Protein AF-A0A506XGB3-F1 (afdb_monomer)

Secondary structure (DSSP, 8-state):
--SPEEEEEHHHHHHHHHHTT-TTTHHHHHHHHHHHHHHHHHHS-SSS-EEETTTTEEEEEE-----

Foldseek 3Di:
DAQAEAEAEPVVLVVLVVCCPPPPCNVVSVVVNVVVVVVCVVVVAFQDWDADDDRRHTYHYHDDPPD

pLDDT: mean 90.59, std 13.03, range [39.72, 98.5]

Sequence (67 aa):
FAEHSVVLPVVVVTELEAKRHDPEIGYFARQSLRILDDLRVEHERLDFPIVVGDNGGTLRVELNHSN

Mean predicted aligned error: 4.64 Å

Radius of gyration: 12.71 Å; Cα contacts (8 Å, |Δi|>4): 81; chains: 1; bounding box: 31×22×35 Å

Nearest PDB structures (foldseek):
  3tvw-assembly1_A  TM=6.813E-01  e=8.142E+00  Saccharomyces cerevisiae S288C
  2ptl-assembly1_A  TM=3.587E-01  e=7.103E+00  Finegoldia magna ATCC 29328
  2kn4-assembly1_A  TM=3.430E-01  e=9.993E+00  Streptococcus sp. 'group G'
  8pzv-assembly1_A  TM=2.584E-01  e=8.142E+00  Escherichia coli
  1zun-assembly1_B  TM=2.357E-01  e=5.787E+00  Pseudomonas syringae pv. tomato str. DC3000

Solvent-accessible surface area (backbone atoms only — not comparable to full-atom values): 3883 Å² total; per-residue (Å²): 123,61,73,48,77,44,77,42,50,49,64,57,56,53,53,31,60,75,29,44,79,39,92,86,52,8,68,58,25,48,51,52,51,48,55,52,49,53,50,26,68,76,60,75,52,43,74,51,80,39,82,45,76,95,54,66,10,30,38,26,41,37,84,77,79,86,128

Structure (mmCIF, N/CA/C/O backbone):
data_AF-A0A506XGB3-F1
#
_entry.id   AF-A0A506XGB3-F1
#
loop_
_atom_site.group_PDB
_atom_site.id
_atom_site.type_symbol
_atom_site.label_atom_id
_atom_site.label_alt_id
_atom_site.label_comp_id
_atom_site.label_asym_id
_atom_site.label_entity_id
_atom_site.label_seq_id
_atom_site.pdbx_PDB_ins_code
_atom_site.Cartn_x
_atom_site.Cartn_y
_atom_site.Cartn_z
_atom_site.occupancy
_atom_site.B_iso_or_equiv
_atom_site.auth_seq_id
_atom_site.auth_comp_id
_atom_site.auth_asym_id
_atom_site.auth_atom_id
_atom_site.pdbx_PDB_model_num
ATOM 1 N N . PHE A 1 1 ? -2.969 8.617 10.800 1.00 52.91 1 PHE A N 1
ATOM 2 C CA . PHE A 1 1 ? -4.243 8.473 10.072 1.00 52.91 1 PHE A CA 1
ATOM 3 C C . PHE A 1 1 ? -5.356 8.439 11.115 1.00 52.91 1 PHE A C 1
ATOM 5 O O . PHE A 1 1 ? -5.226 7.680 12.067 1.00 52.91 1 PHE A O 1
ATOM 12 N N . ALA A 1 2 ? -6.352 9.331 11.044 1.00 54.78 2 ALA A N 1
ATOM 13 C CA . ALA A 1 2 ? -7.572 9.195 11.859 1.00 54.78 2 ALA A CA 1
ATOM 14 C C . ALA A 1 2 ? -8.439 8.036 11.311 1.00 54.78 2 ALA A C 1
ATOM 16 O O . ALA A 1 2 ? -7.923 7.241 10.528 1.00 54.78 2 ALA A O 1
ATOM 17 N N . GLU A 1 3 ? -9.734 8.000 11.631 1.00 65.81 3 GLU A N 1
ATOM 18 C CA . GLU A 1 3 ? -10.767 7.057 11.142 1.00 65.81 3 GLU A CA 1
ATOM 19 C C . GLU A 1 3 ? -11.033 7.136 9.610 1.00 65.81 3 GLU A C 1
ATOM 21 O O . GLU A 1 3 ? -12.166 7.059 9.140 1.00 65.81 3 GLU A O 1
ATOM 26 N N . HIS A 1 4 ? -10.002 7.361 8.791 1.00 83.38 4 HIS A N 1
ATOM 27 C CA . HIS A 1 4 ? -10.133 7.532 7.346 1.00 83.38 4 HIS A CA 1
ATOM 28 C C . HIS A 1 4 ? -10.148 6.181 6.633 1.00 83.38 4 HIS A C 1
ATOM 30 O O . HIS A 1 4 ? -9.389 5.269 6.970 1.00 83.38 4 HIS A O 1
ATOM 36 N N . SER A 1 5 ? -10.975 6.095 5.592 1.00 88.38 5 SER A N 1
ATOM 37 C CA . SER A 1 5 ? -10.971 4.982 4.648 1.00 88.38 5 SER A CA 1
ATOM 38 C C . SER A 1 5 ? -10.091 5.323 3.449 1.00 88.38 5 SER A C 1
ATOM 40 O O . SER A 1 5 ? -10.330 6.312 2.754 1.00 88.38 5 SER A O 1
ATOM 42 N N . VAL A 1 6 ? -9.056 4.517 3.225 1.00 92.12 6 VAL A N 1
ATOM 43 C CA . VAL A 1 6 ? -8.133 4.622 2.096 1.00 92.12 6 VAL A CA 1
ATOM 44 C C . VAL A 1 6 ? -8.508 3.574 1.056 1.00 92.12 6 VAL A C 1
ATOM 46 O O . VAL A 1 6 ? -8.536 2.376 1.332 1.00 92.12 6 VAL A O 1
ATOM 49 N N . VAL A 1 7 ? -8.759 4.026 -0.168 1.00 94.50 7 VAL A N 1
ATOM 50 C CA . VAL A 1 7 ? -8.968 3.151 -1.322 1.00 94.50 7 VAL A CA 1
ATOM 51 C C . VAL A 1 7 ? -7.768 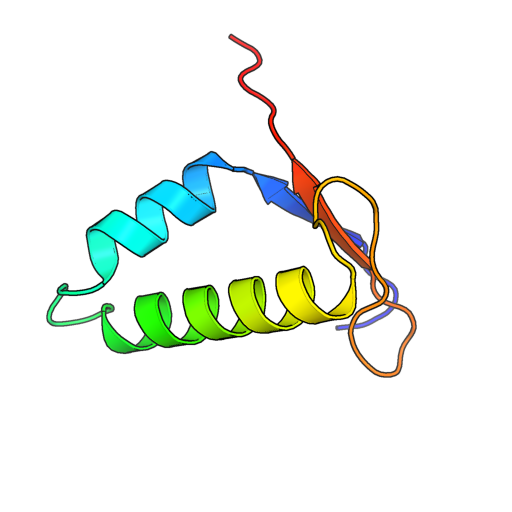3.308 -2.243 1.00 94.50 7 VAL A C 1
ATOM 53 O O . VAL A 1 7 ? -7.511 4.404 -2.736 1.00 94.50 7 VAL A O 1
ATOM 56 N N . LEU A 1 8 ? -7.015 2.228 -2.442 1.00 95.19 8 LEU A N 1
ATOM 57 C CA . LEU A 1 8 ? -5.848 2.191 -3.3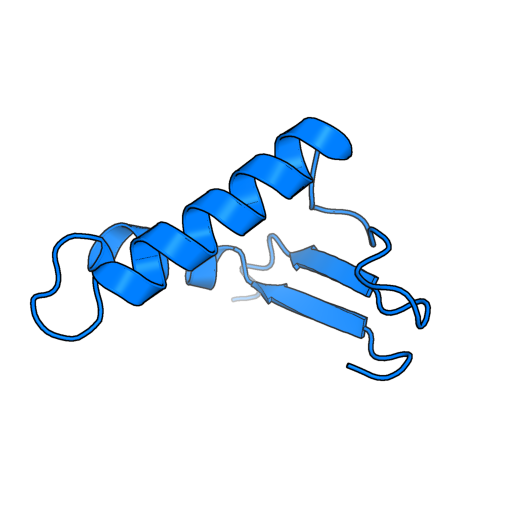14 1.00 95.19 8 LEU A CA 1
ATOM 58 C C . LEU A 1 8 ? -6.236 1.560 -4.659 1.00 95.19 8 LEU A C 1
ATOM 60 O O . LEU A 1 8 ? -6.516 0.364 -4.700 1.00 95.19 8 LEU A O 1
ATOM 64 N N . PRO A 1 9 ? -6.250 2.303 -5.773 1.00 95.88 9 PRO A N 1
ATOM 65 C CA . PRO A 1 9 ? -6.479 1.699 -7.080 1.00 95.88 9 PRO A CA 1
ATOM 66 C C . PRO A 1 9 ? -5.395 0.664 -7.413 1.00 95.88 9 PRO A C 1
ATOM 68 O O . PRO A 1 9 ? -4.212 0.908 -7.174 1.00 95.88 9 PRO A O 1
ATOM 71 N N . VAL A 1 10 ? -5.767 -0.467 -8.021 1.00 94.44 10 VAL A N 1
ATOM 72 C CA . VAL A 1 10 ? -4.812 -1.529 -8.403 1.00 94.44 10 VAL A CA 1
ATOM 73 C C . VAL A 1 10 ? -3.702 -1.027 -9.337 1.00 94.44 10 VAL A C 1
ATOM 75 O O . VAL A 1 10 ? -2.565 -1.497 -9.269 1.00 94.44 10 VAL A O 1
ATOM 78 N N . VAL A 1 11 ? -3.994 -0.014 -10.161 1.00 96.06 11 VAL A N 1
ATOM 79 C CA . VAL A 1 11 ? -2.995 0.632 -11.022 1.00 96.06 11 VAL A CA 1
ATOM 80 C C . VAL A 1 11 ? -1.844 1.236 -10.213 1.00 96.06 11 VAL A C 1
ATOM 82 O O . VAL A 1 11 ? -0.699 1.125 -10.635 1.00 96.06 11 VAL A O 1
ATOM 85 N N . VAL A 1 12 ? -2.095 1.745 -9.000 1.00 96.50 12 VAL A N 1
ATOM 86 C CA . VAL A 1 12 ? -1.038 2.298 -8.136 1.00 96.50 12 VAL A CA 1
ATOM 87 C C . VAL A 1 12 ? -0.052 1.214 -7.709 1.00 96.50 12 VAL A C 1
ATOM 89 O O . VAL A 1 12 ? 1.149 1.463 -7.661 1.00 96.50 12 VAL A O 1
ATOM 92 N N . VAL A 1 13 ? -0.517 -0.015 -7.454 1.00 95.81 13 VAL A N 1
ATOM 93 C CA . VAL A 1 13 ? 0.385 -1.145 -7.169 1.00 95.81 13 VAL A CA 1
ATOM 94 C C . VAL A 1 13 ? 1.301 -1.387 -8.369 1.00 95.81 13 VAL A C 1
ATOM 96 O O . VAL A 1 13 ? 2.511 -1.507 -8.206 1.00 95.81 13 VAL A O 1
ATOM 99 N N . THR A 1 14 ? 0.742 -1.361 -9.579 1.00 96.25 14 THR A N 1
ATOM 100 C CA . THR A 1 14 ? 1.498 -1.545 -10.829 1.00 96.25 14 THR A CA 1
ATOM 101 C C . THR A 1 14 ? 2.508 -0.415 -11.068 1.00 96.25 14 THR A C 1
ATOM 103 O O . THR A 1 14 ? 3.636 -0.662 -11.492 1.00 96.25 14 THR A O 1
ATOM 106 N N . GLU A 1 15 ? 2.150 0.830 -10.756 1.00 97.94 15 GLU A N 1
ATOM 107 C CA . GLU A 1 15 ? 3.066 1.972 -10.836 1.00 97.94 15 GLU A CA 1
ATOM 108 C C . GLU A 1 15 ? 4.220 1.848 -9.834 1.00 97.94 15 GLU A C 1
ATOM 110 O O . GLU A 1 15 ? 5.376 2.082 -10.191 1.00 97.94 15 GLU A O 1
ATOM 115 N N . LEU A 1 16 ? 3.942 1.421 -8.597 1.00 98.31 16 LEU A N 1
ATOM 116 C CA . LEU A 1 16 ? 4.982 1.157 -7.601 1.00 98.31 16 LEU A CA 1
ATOM 117 C C . LEU A 1 16 ? 5.924 0.037 -8.067 1.00 98.31 16 LEU A C 1
ATOM 119 O O . LEU A 1 16 ? 7.141 0.179 -7.938 1.00 98.31 16 LEU A O 1
ATOM 123 N N . GLU A 1 17 ? 5.394 -1.045 -8.644 1.00 98.00 17 GLU A N 1
ATOM 124 C CA . GLU A 1 17 ? 6.198 -2.121 -9.242 1.00 98.00 17 GLU A CA 1
ATOM 125 C C . GLU A 1 17 ? 7.184 -1.575 -10.284 1.00 98.00 17 GLU A C 1
ATOM 127 O O . GLU A 1 17 ? 8.392 -1.813 -10.192 1.00 98.00 17 GLU A O 1
ATOM 132 N N . ALA A 1 18 ? 6.693 -0.759 -11.222 1.00 98.25 18 ALA A N 1
ATOM 133 C CA . ALA A 1 18 ? 7.514 -0.137 -12.259 1.00 98.25 18 ALA A CA 1
ATOM 134 C C . ALA A 1 18 ? 8.605 0.787 -11.685 1.00 98.25 18 ALA A C 1
ATOM 136 O O . ALA A 1 18 ? 9.655 0.982 -12.300 1.00 98.25 18 ALA A O 1
ATOM 137 N N . LYS A 1 19 ? 8.383 1.341 -10.489 1.00 98.44 19 LYS A N 1
ATOM 138 C CA . LYS A 1 19 ? 9.310 2.242 -9.800 1.00 98.44 19 LYS A CA 1
ATOM 139 C C . LYS A 1 19 ? 10.284 1.551 -8.851 1.00 98.44 19 LYS A C 1
ATOM 141 O O . LYS A 1 19 ? 11.156 2.230 -8.317 1.00 98.44 19 LYS A O 1
ATOM 146 N N . ARG A 1 20 ? 10.243 0.224 -8.672 1.00 98.19 20 ARG A N 1
ATOM 147 C CA . ARG A 1 20 ? 11.121 -0.498 -7.720 1.00 98.19 20 ARG A CA 1
ATOM 148 C C . ARG A 1 20 ? 12.621 -0.256 -7.904 1.00 98.19 20 ARG A C 1
ATOM 150 O O . ARG A 1 20 ? 13.363 -0.401 -6.931 1.00 98.19 20 ARG A O 1
ATOM 157 N N . HIS A 1 21 ? 13.071 0.092 -9.107 1.00 97.44 21 HIS A N 1
ATOM 158 C CA . HIS A 1 21 ? 14.483 0.344 -9.431 1.00 97.44 21 HIS A CA 1
ATOM 159 C C . HIS A 1 21 ? 14.793 1.813 -9.734 1.00 97.44 21 HIS A C 1
ATOM 161 O O . HIS A 1 21 ? 15.912 2.133 -10.124 1.00 97.44 21 HIS A O 1
ATOM 167 N N . ASP A 1 22 ? 13.815 2.700 -9.556 1.00 98.38 22 ASP A N 1
ATOM 168 C CA . ASP A 1 22 ? 13.993 4.129 -9.768 1.00 98.38 22 ASP A CA 1
ATOM 169 C C . ASP A 1 22 ? 15.038 4.683 -8.769 1.00 98.38 22 ASP A C 1
ATOM 171 O O . ASP A 1 22 ? 14.960 4.366 -7.573 1.00 98.38 22 ASP A O 1
ATOM 175 N N . PRO A 1 23 ? 16.041 5.455 -9.229 1.00 97.62 23 PRO A N 1
ATOM 176 C CA . PRO A 1 23 ? 17.133 5.929 -8.380 1.00 97.62 23 PRO A CA 1
ATOM 177 C C . PRO A 1 23 ? 16.673 6.916 -7.303 1.00 97.62 23 PRO A C 1
ATOM 179 O O . PRO A 1 23 ? 17.311 6.998 -6.255 1.00 97.62 23 PRO A O 1
ATOM 182 N N . GLU A 1 24 ? 15.572 7.637 -7.526 1.00 97.69 24 GLU A N 1
ATOM 183 C CA . GLU A 1 24 ? 15.069 8.635 -6.582 1.00 97.69 24 GLU A CA 1
ATOM 184 C C . GLU A 1 24 ? 14.015 8.036 -5.652 1.00 97.69 24 GLU A C 1
ATOM 186 O O . GLU A 1 24 ? 14.070 8.225 -4.435 1.00 97.69 24 GLU A O 1
ATOM 191 N N . ILE A 1 25 ? 13.067 7.274 -6.208 1.00 98.00 25 ILE A N 1
ATOM 192 C CA . ILE A 1 25 ? 11.885 6.823 -5.455 1.00 98.00 25 ILE A CA 1
ATOM 193 C C . ILE A 1 25 ? 11.802 5.312 -5.229 1.00 98.00 25 ILE A C 1
ATOM 195 O O . ILE A 1 25 ? 10.903 4.841 -4.529 1.00 98.00 25 ILE A O 1
ATOM 199 N N . GLY A 1 26 ? 12.749 4.526 -5.746 1.00 98.38 26 GLY A N 1
ATOM 200 C CA . GLY A 1 26 ? 12.684 3.066 -5.674 1.00 98.38 26 GLY A CA 1
ATOM 201 C C . GLY A 1 26 ? 12.724 2.509 -4.253 1.00 98.38 26 GLY A C 1
ATOM 202 O O . GLY A 1 26 ? 12.121 1.469 -3.985 1.00 98.38 26 GLY A O 1
ATOM 203 N N . TYR A 1 27 ? 13.369 3.208 -3.313 1.00 98.19 27 TYR A N 1
ATOM 204 C CA . TYR A 1 27 ? 13.299 2.850 -1.893 1.00 98.19 27 TYR A CA 1
ATOM 205 C C . TYR A 1 27 ? 11.852 2.878 -1.376 1.00 98.19 27 TYR A C 1
ATOM 207 O O . TYR A 1 27 ? 11.391 1.895 -0.791 1.00 98.19 27 TYR 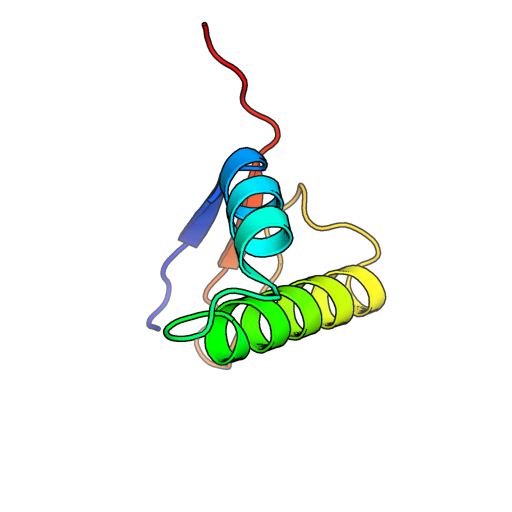A O 1
ATOM 215 N N . PHE A 1 28 ? 11.123 3.966 -1.644 1.00 98.31 28 PHE A N 1
ATOM 216 C CA . PHE A 1 28 ? 9.735 4.125 -1.215 1.00 98.31 28 PHE A CA 1
ATOM 217 C C . PHE A 1 28 ? 8.823 3.115 -1.902 1.00 98.31 28 PHE A C 1
ATOM 219 O O . PHE A 1 28 ? 8.015 2.483 -1.230 1.00 98.31 28 PHE A O 1
ATOM 226 N N . ALA A 1 29 ? 9.015 2.882 -3.203 1.00 98.38 29 ALA A N 1
ATOM 227 C CA . ALA A 1 29 ? 8.258 1.878 -3.940 1.00 98.38 29 ALA A CA 1
ATOM 228 C C . ALA A 1 29 ? 8.388 0.480 -3.313 1.00 98.38 29 ALA A C 1
ATOM 230 O O . ALA A 1 29 ? 7.388 -0.158 -2.991 1.00 98.38 29 ALA A O 1
ATOM 231 N N . ARG A 1 30 ? 9.620 0.026 -3.046 1.00 98.44 30 ARG A N 1
ATOM 232 C CA . ARG A 1 30 ? 9.865 -1.280 -2.409 1.00 98.44 30 ARG A CA 1
ATOM 233 C C . ARG A 1 30 ? 9.322 -1.351 -0.982 1.00 98.44 30 ARG A C 1
ATOM 235 O O . ARG A 1 30 ? 8.844 -2.405 -0.571 1.00 98.44 30 ARG A O 1
ATOM 242 N N . GLN A 1 31 ? 9.411 -0.265 -0.212 1.00 98.50 31 GLN A N 1
ATOM 243 C CA . GLN A 1 31 ? 8.858 -0.226 1.142 1.00 98.50 31 GLN A CA 1
ATOM 244 C C . GLN A 1 31 ? 7.330 -0.331 1.123 1.00 98.50 31 GLN A C 1
ATOM 246 O O . GLN A 1 31 ? 6.784 -1.161 1.844 1.00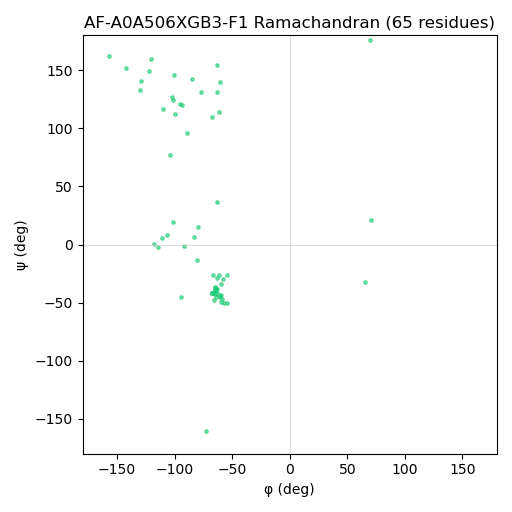 98.50 31 GLN A O 1
ATOM 251 N N . SER A 1 32 ? 6.657 0.446 0.276 1.00 97.50 32 SER A N 1
ATOM 252 C CA . SER A 1 32 ? 5.201 0.402 0.129 1.00 97.50 32 SER A CA 1
ATOM 253 C C . SER A 1 32 ? 4.718 -0.971 -0.330 1.00 97.50 32 SER A C 1
ATOM 255 O O . SER A 1 32 ? 3.789 -1.512 0.254 1.00 97.50 32 SER A O 1
ATOM 257 N N . LEU A 1 33 ? 5.379 -1.574 -1.323 1.00 98.00 33 LEU A N 1
ATOM 258 C CA . LEU A 1 33 ? 5.007 -2.898 -1.834 1.00 98.00 33 LEU A CA 1
ATOM 259 C C . LEU A 1 33 ? 5.172 -3.999 -0.788 1.00 98.00 33 LEU A C 1
ATOM 261 O O . LEU A 1 33 ? 4.338 -4.890 -0.717 1.00 98.00 33 LEU A O 1
ATOM 265 N N . ARG A 1 34 ? 6.209 -3.918 0.050 1.00 98.12 34 ARG A N 1
ATOM 266 C CA . ARG A 1 34 ? 6.382 -4.836 1.181 1.00 98.12 34 ARG A CA 1
ATOM 267 C C . ARG A 1 34 ? 5.266 -4.684 2.211 1.00 98.12 34 ARG A C 1
ATOM 269 O O . ARG A 1 34 ? 4.693 -5.686 2.593 1.00 98.12 34 ARG A O 1
ATOM 276 N N . ILE A 1 35 ? 4.903 -3.455 2.584 1.00 96.06 35 ILE A N 1
ATOM 277 C CA . ILE A 1 35 ? 3.780 -3.214 3.509 1.00 96.06 35 ILE A CA 1
ATOM 278 C C . ILE A 1 35 ? 2.472 -3.776 2.934 1.00 96.06 35 ILE A C 1
ATOM 280 O O . ILE A 1 35 ? 1.705 -4.409 3.651 1.00 96.06 35 ILE A O 1
ATOM 284 N N . LEU A 1 36 ? 2.214 -3.561 1.641 1.00 95.94 36 LEU A N 1
ATOM 285 C CA . LEU A 1 36 ? 1.029 -4.111 0.981 1.00 95.94 36 LEU A CA 1
ATOM 286 C C . LEU A 1 36 ? 1.053 -5.644 0.959 1.00 95.94 36 LEU A C 1
ATOM 288 O O . LEU A 1 36 ? 0.018 -6.264 1.180 1.00 95.94 36 LEU A O 1
ATOM 292 N N . ASP A 1 37 ? 2.209 -6.262 0.716 1.00 96.81 37 ASP A N 1
ATOM 293 C CA . ASP A 1 37 ? 2.333 -7.720 0.741 1.00 96.81 37 ASP A CA 1
ATOM 294 C C . ASP A 1 37 ? 2.150 -8.293 2.153 1.00 96.81 37 ASP A C 1
ATOM 296 O O . ASP A 1 37 ? 1.413 -9.262 2.314 1.00 96.81 37 ASP A O 1
ATOM 300 N N . ASP A 1 38 ? 2.721 -7.650 3.175 1.00 96.69 38 ASP A N 1
ATOM 301 C CA . ASP A 1 38 ? 2.553 -8.034 4.580 1.00 96.69 38 ASP A CA 1
ATOM 302 C C . ASP A 1 38 ? 1.064 -8.008 4.974 1.00 96.69 38 ASP A C 1
ATOM 304 O O . ASP A 1 38 ? 0.537 -8.993 5.492 1.00 96.69 38 ASP A O 1
ATOM 308 N N . LEU A 1 39 ? 0.345 -6.932 4.624 1.00 95.38 39 LEU A N 1
ATOM 309 C CA . LEU A 1 39 ? -1.100 -6.819 4.859 1.00 95.38 39 LEU A CA 1
ATOM 310 C C . LEU A 1 39 ? -1.904 -7.870 4.079 1.00 95.38 39 LEU A C 1
ATOM 312 O O . LEU A 1 39 ? -2.885 -8.410 4.588 1.00 95.38 39 LEU A O 1
ATOM 316 N N . ARG A 1 40 ? -1.506 -8.184 2.839 1.00 95.44 40 ARG A N 1
ATOM 317 C CA . ARG A 1 40 ? -2.143 -9.238 2.034 1.00 95.44 40 ARG A CA 1
ATOM 318 C C . ARG A 1 40 ? -1.941 -10.614 2.663 1.00 95.44 40 ARG A C 1
ATOM 320 O O . ARG A 1 40 ? -2.847 -11.436 2.601 1.00 95.44 40 ARG A O 1
ATOM 327 N N . VAL A 1 41 ? -0.765 -10.887 3.223 1.00 96.75 41 VAL A N 1
ATOM 328 C CA . VAL A 1 41 ? -0.479 -12.146 3.923 1.00 96.75 41 VAL A CA 1
ATOM 329 C C . VAL A 1 41 ? -1.294 -12.241 5.213 1.00 96.75 41 VAL A C 1
ATOM 331 O O . VAL A 1 41 ? -1.850 -13.300 5.485 1.00 96.75 41 VAL A O 1
ATOM 334 N N . GLU A 1 42 ? -1.414 -11.149 5.969 1.00 96.00 42 GLU A N 1
ATOM 335 C CA . GLU A 1 42 ? -2.181 -11.101 7.220 1.00 96.00 42 GLU A CA 1
ATOM 336 C C . GLU A 1 42 ? -3.695 -11.266 7.008 1.00 96.00 42 GLU A C 1
ATOM 338 O O . GLU A 1 42 ? -4.352 -11.986 7.758 1.00 96.00 42 GLU A O 1
ATOM 343 N N . HIS A 1 43 ? -4.252 -10.632 5.973 1.00 94.62 43 HIS A N 1
ATOM 344 C CA . HIS A 1 43 ? -5.697 -10.596 5.717 1.00 94.62 43 HIS A CA 1
ATOM 345 C C . HIS A 1 43 ? -6.153 -11.476 4.541 1.00 94.62 43 HIS A C 1
ATOM 347 O O . HIS A 1 43 ? -7.308 -11.395 4.122 1.00 94.62 43 HIS A O 1
ATOM 353 N N . GLU A 1 44 ? -5.254 -12.297 3.990 1.00 94.62 44 GLU A N 1
ATOM 354 C CA . GLU A 1 44 ? -5.405 -13.171 2.807 1.00 94.62 44 GLU A CA 1
ATOM 355 C C . GLU A 1 44 ? -5.620 -12.444 1.463 1.00 94.62 44 GLU A C 1
ATOM 357 O O . GLU A 1 44 ? -5.188 -12.917 0.406 1.00 94.62 44 GLU A O 1
ATOM 362 N N . ARG A 1 45 ? -6.280 -11.287 1.479 1.00 93.56 45 ARG A N 1
ATOM 363 C CA . ARG A 1 45 ? -6.622 -10.462 0.31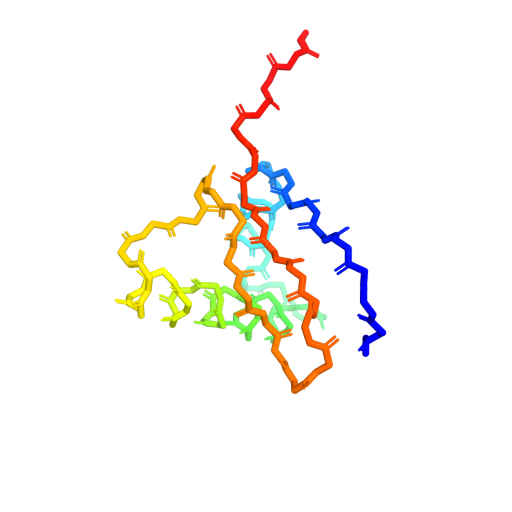4 1.00 93.56 45 ARG A CA 1
ATOM 364 C C . ARG A 1 45 ? -6.838 -9.013 0.751 1.00 93.56 45 ARG A C 1
ATOM 366 O O . ARG A 1 45 ? -7.041 -8.729 1.924 1.00 93.56 45 ARG A O 1
ATOM 373 N N . LEU A 1 46 ? -6.785 -8.092 -0.211 1.00 95.75 46 LEU A N 1
ATOM 374 C CA . LEU A 1 46 ? -6.873 -6.648 0.046 1.00 95.75 46 LEU A CA 1
ATOM 375 C C . LEU A 1 46 ? -8.076 -5.971 -0.614 1.00 95.75 46 LEU A C 1
ATOM 377 O O . LEU A 1 46 ? -8.234 -4.767 -0.486 1.00 95.75 46 LEU A O 1
ATOM 381 N N . ASP A 1 47 ? -8.924 -6.695 -1.334 1.00 94.12 47 ASP A N 1
ATOM 382 C CA . ASP A 1 47 ? -10.064 -6.129 -2.070 1.00 94.12 47 ASP A CA 1
ATOM 383 C C . ASP A 1 47 ? -11.321 -5.907 -1.210 1.00 94.12 47 ASP A C 1
ATOM 385 O O . ASP A 1 47 ? -12.366 -5.493 -1.715 1.00 94.12 47 ASP A O 1
ATOM 389 N N . PHE A 1 48 ? -11.214 -6.109 0.103 1.00 93.50 48 PHE A N 1
ATOM 390 C CA . PHE A 1 48 ? -12.189 -5.665 1.092 1.00 93.50 48 PHE A CA 1
ATOM 391 C C . PHE A 1 48 ? -11.533 -4.707 2.102 1.00 93.50 48 PHE A C 1
ATOM 393 O O . PHE A 1 48 ? -10.309 -4.706 2.233 1.00 93.50 48 PHE A O 1
ATOM 400 N N . PRO A 1 49 ? -12.314 -3.874 2.818 1.00 93.81 49 PRO A N 1
ATOM 401 C CA . PRO A 1 49 ? -11.770 -2.990 3.846 1.00 93.81 49 PRO A CA 1
ATOM 402 C C . PRO A 1 49 ? -11.105 -3.777 4.985 1.00 93.81 49 PRO A C 1
ATOM 404 O O . PRO A 1 49 ? -11.787 -4.466 5.740 1.00 93.81 49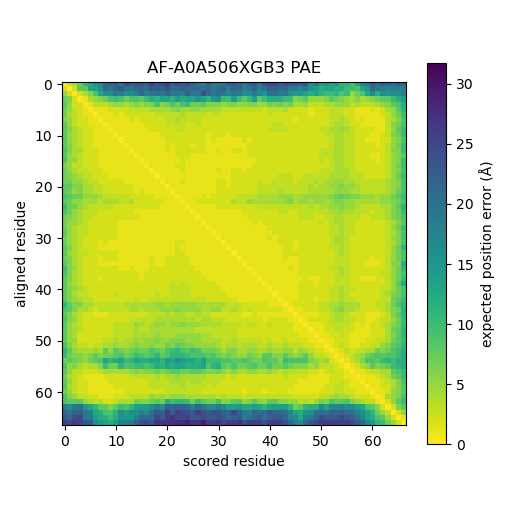 PRO A O 1
ATOM 407 N N . ILE A 1 50 ? -9.790 -3.635 5.129 1.00 94.06 50 ILE A N 1
ATOM 408 C CA . ILE A 1 50 ? -9.006 -4.139 6.263 1.00 94.06 50 ILE A CA 1
ATOM 409 C C . ILE A 1 50 ? -8.716 -3.004 7.240 1.00 94.06 50 ILE A C 1
ATOM 411 O O . ILE A 1 50 ? -8.541 -1.858 6.824 1.00 94.06 50 ILE A O 1
ATOM 415 N N . VAL A 1 51 ? -8.677 -3.305 8.537 1.00 91.75 51 VAL A N 1
ATOM 416 C CA . VAL A 1 51 ? -8.343 -2.311 9.564 1.00 91.75 51 VAL A CA 1
ATOM 417 C C . VAL A 1 51 ? -6.837 -2.090 9.567 1.00 91.75 51 VAL A C 1
ATOM 419 O O . VAL A 1 51 ? -6.069 -3.043 9.597 1.00 91.75 51 VAL A O 1
ATOM 422 N N . VAL A 1 52 ? -6.419 -0.828 9.546 1.00 88.56 52 VAL A N 1
ATOM 423 C CA . VAL A 1 52 ? -5.011 -0.431 9.578 1.00 88.56 52 VAL A CA 1
ATOM 424 C C . VAL A 1 52 ? -4.775 0.636 10.648 1.00 88.56 52 VAL A C 1
ATOM 426 O O . VAL A 1 52 ? -5.489 1.639 10.733 1.00 88.56 52 VAL A O 1
ATOM 429 N N . GLY A 1 53 ? -3.724 0.432 11.445 1.00 83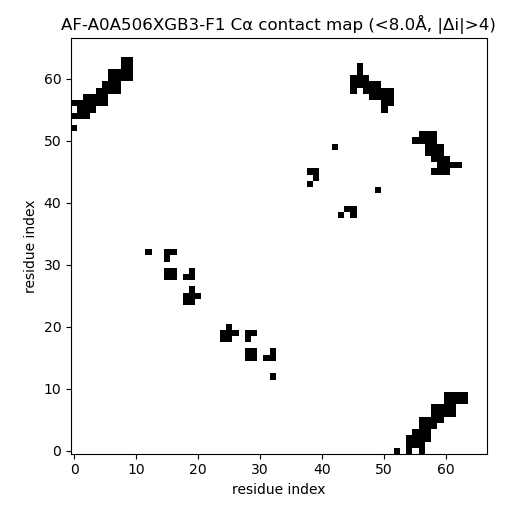.50 53 GLY A N 1
ATOM 430 C CA . GLY A 1 53 ? -3.345 1.311 12.553 1.00 83.50 53 GLY A CA 1
ATOM 431 C C . GLY A 1 53 ? -4.308 1.278 13.749 1.00 83.50 53 GLY A C 1
ATOM 432 O O . GLY A 1 53 ? -5.359 0.646 13.720 1.00 83.50 53 GLY A O 1
ATOM 433 N N . ASP A 1 54 ? -3.949 2.004 14.807 1.00 82.50 54 ASP A N 1
A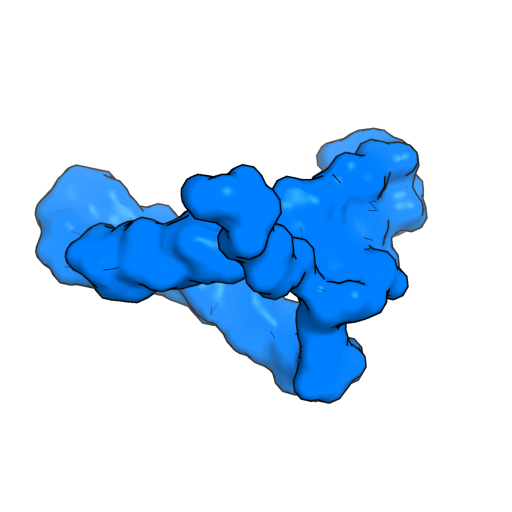TOM 434 C CA . ASP A 1 54 ? -4.612 1.885 16.118 1.00 82.50 54 ASP A CA 1
ATOM 435 C C . ASP A 1 54 ? -5.941 2.656 16.230 1.00 82.50 54 ASP A C 1
ATOM 437 O O . ASP A 1 54 ? -6.715 2.445 17.159 1.00 82.50 54 ASP A O 1
ATOM 441 N N . ASN A 1 55 ? -6.223 3.551 15.277 1.00 83.62 55 ASN A N 1
ATOM 442 C CA . ASN A 1 55 ? -7.383 4.452 15.305 1.00 83.62 55 ASN A CA 1
ATOM 443 C C . ASN A 1 55 ? -8.545 3.985 14.408 1.00 83.62 55 ASN A C 1
ATOM 445 O O . ASN A 1 55 ? -9.367 4.804 14.005 1.00 83.62 55 ASN A O 1
ATOM 449 N N . GLY A 1 56 ? -8.590 2.707 14.020 1.00 82.00 56 GLY A N 1
ATOM 450 C CA . GLY A 1 56 ? -9.704 2.154 13.234 1.00 82.00 56 GLY A CA 1
ATOM 451 C C . GLY A 1 56 ? -9.790 2.640 11.780 1.00 82.00 56 GLY A C 1
ATOM 452 O O . GLY A 1 56 ? -10.856 2.569 11.172 1.00 82.00 56 GLY A O 1
ATOM 453 N N . GLY A 1 57 ? -8.689 3.140 11.207 1.00 90.06 57 GLY A N 1
ATOM 454 C CA . GLY A 1 57 ? -8.620 3.446 9.776 1.00 90.06 57 GLY A CA 1
ATOM 455 C C . GLY A 1 57 ? -8.795 2.180 8.937 1.00 90.06 57 GLY A C 1
ATOM 456 O O . GLY A 1 57 ? -8.504 1.080 9.403 1.00 90.06 57 GLY A O 1
ATOM 457 N N . THR A 1 58 ? -9.264 2.321 7.696 1.00 94.00 58 THR A N 1
ATOM 458 C CA . THR A 1 58 ? -9.405 1.171 6.788 1.00 94.00 58 THR A CA 1
ATOM 459 C C . THR A 1 58 ? -8.617 1.357 5.505 1.00 94.00 58 THR A C 1
ATOM 461 O O . THR A 1 58 ? -8.448 2.480 5.034 1.00 94.00 58 THR A O 1
ATOM 464 N N . LEU A 1 59 ? -8.152 0.253 4.926 1.00 94.94 59 LEU A N 1
ATOM 465 C CA . LEU A 1 59 ? -7.528 0.210 3.610 1.00 94.94 59 LEU A CA 1
ATOM 466 C C . LEU A 1 59 ? -8.188 -0.874 2.758 1.00 94.94 59 LEU A C 1
ATOM 468 O O . LEU A 1 59 ? -8.502 -1.946 3.258 1.00 94.94 59 LEU A O 1
ATOM 472 N N . ARG A 1 60 ? -8.386 -0.612 1.467 1.00 95.50 60 ARG A N 1
ATOM 473 C CA . ARG A 1 60 ? -8.662 -1.654 0.470 1.00 95.50 60 ARG A CA 1
ATOM 474 C C . ARG A 1 60 ? -7.978 -1.333 -0.850 1.00 95.50 60 ARG A C 1
ATOM 476 O O . ARG A 1 60 ? -7.809 -0.161 -1.184 1.00 95.50 60 ARG A O 1
ATOM 483 N N . VAL A 1 61 ? -7.643 -2.361 -1.615 1.00 95.81 61 VAL A N 1
ATOM 484 C CA . VAL A 1 61 ? -7.187 -2.267 -2.999 1.00 95.81 61 VAL A CA 1
ATOM 485 C C . VAL A 1 61 ? -8.377 -2.470 -3.925 1.00 95.81 61 VAL A C 1
ATOM 487 O O . VAL A 1 61 ? -9.043 -3.497 -3.889 1.00 95.81 61 VAL A O 1
ATOM 490 N N . GLU A 1 62 ? -8.658 -1.485 -4.765 1.00 94.94 62 GLU A N 1
ATOM 491 C CA . GLU A 1 62 ? -9.812 -1.500 -5.654 1.00 94.94 62 GLU A CA 1
ATOM 492 C C . GLU A 1 62 ? -9.393 -1.849 -7.084 1.00 94.94 62 GLU A C 1
ATOM 494 O O . GLU A 1 62 ? -8.518 -1.212 -7.670 1.00 94.94 62 GLU A O 1
ATOM 499 N N . LEU A 1 63 ? -10.044 -2.862 -7.660 1.00 86.94 63 LEU A N 1
ATOM 500 C CA . LEU A 1 63 ? -9.761 -3.381 -9.004 1.00 86.94 63 LEU A CA 1
ATOM 501 C C . LEU A 1 63 ? -10.384 -2.533 -10.134 1.00 86.94 63 LEU A C 1
ATOM 503 O O . LEU A 1 63 ? -10.490 -3.002 -11.265 1.00 86.94 63 LEU A O 1
ATOM 507 N N . ASN A 1 64 ? -10.821 -1.302 -9.850 1.00 73.69 64 ASN A N 1
ATOM 508 C CA . ASN A 1 64 ? -11.574 -0.493 -10.805 1.00 73.69 64 ASN A CA 1
ATOM 509 C C . ASN A 1 64 ? -10.722 -0.070 -12.014 1.00 73.69 64 ASN A C 1
ATOM 511 O O . ASN A 1 64 ? -9.876 0.817 -11.921 1.00 73.69 64 ASN A O 1
ATOM 515 N N . HIS A 1 65 ? -11.039 -0.656 -13.169 1.00 60.88 65 HIS A N 1
ATOM 516 C CA . HIS A 1 65 ? -10.879 -0.048 -14.489 1.00 60.88 65 HIS A CA 1
ATOM 517 C C . HIS A 1 65 ? -12.268 0.395 -14.965 1.00 60.88 65 HIS A C 1
ATOM 519 O O . HIS A 1 65 ? -12.918 -0.295 -15.749 1.00 60.88 65 HIS A O 1
ATOM 525 N N . SER A 1 66 ? -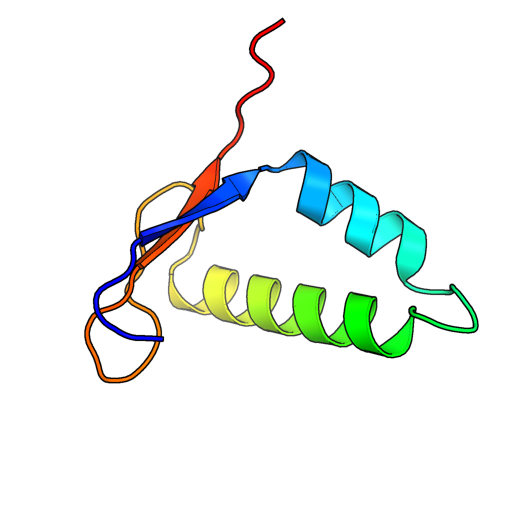12.767 1.511 -14.438 1.00 43.84 66 SER A N 1
ATOM 526 C CA . SER A 1 66 ? -13.964 2.142 -14.995 1.00 43.84 66 SER A CA 1
ATOM 527 C C . SER A 1 66 ? -13.532 3.124 -16.084 1.00 43.84 66 SER A C 1
ATOM 529 O O . SER A 1 66 ? -13.211 4.271 -15.773 1.00 43.84 66 SER A O 1
ATOM 531 N N . ASN A 1 67 ? -13.589 2.616 -17.323 1.00 39.72 67 ASN A N 1
ATOM 532 C CA . ASN A 1 67 ? -13.401 3.231 -18.653 1.00 39.72 67 ASN A CA 1
ATOM 533 C C . ASN A 1 67 ? -12.028 3.096 -19.313 1.00 39.72 67 ASN A C 1
ATOM 535 O O . ASN A 1 67 ? -11.066 3.754 -18.865 1.00 39.72 67 ASN A O 1
#